Protein AF-A0A1F8UAV5-F1 (afdb_monomer)

Secondary structure (DSSP, 8-state):
--HHHHHHHHHHHHHHHHHHHHHHHHHH-TT--HHHHHHHHHHHHHHHHHHHHHHHTTS-------HHHHHHHHHHHHHHHHHHHHHHHHHHHS-HHHHHHHHHTTHHHHHHHHHHHH---

Sequence (121 aa):
MNIAVVLALT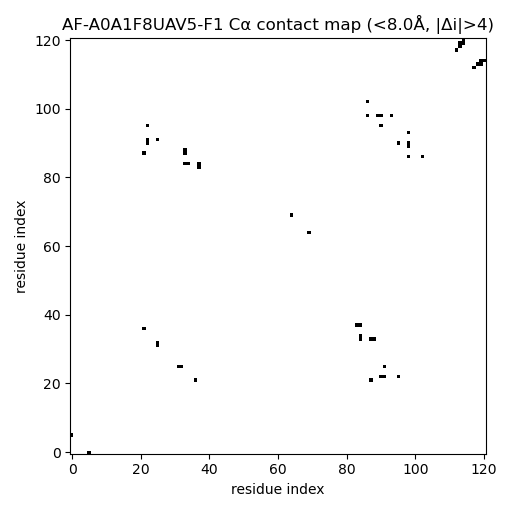GAAFNVGNDLLYRKVSIFNRGTGPLPFYLMSSAASSVFALGFIMFNSRGIRELHFGTPDLVYGGVLGVLSFVTYMLYLTSFSGDNTSMSVTIYRMNLIPGILLAMLFLGER

Radius of gyration: 17.24 Å; Cα contacts (8 Å, |Δi|>4): 27; chains: 1; bounding box: 45×38×47 Å

Solvent-accessible surface area (backbone atoms only — not comparable to full-atom values): 7006 Å² total; per-residue (Å²): 132,61,67,68,58,54,53,52,52,50,52,51,51,52,52,53,50,50,54,53,50,48,49,52,49,46,70,74,38,82,78,62,64,59,61,67,58,49,53,53,51,51,51,50,51,50,52,51,52,51,51,50,46,61,68,60,35,83,77,54,90,72,88,82,75,51,74,66,53,54,52,53,51,48,52,53,49,52,53,51,49,54,55,49,51,55,51,51,52,45,46,78,79,47,61,53,73,56,45,54,53,60,56,61,54,52,54,59,62,48,51,53,49,40,35,71,76,70,67,56,132

Mean predicted aligned error: 8.26 Å

pLDDT: mean 77.67, std 9.11, range [52.16, 88.62]

Structure (mmCIF, N/CA/C/O backbone):
data_AF-A0A1F8UAV5-F1
#
_entry.id   AF-A0A1F8UAV5-F1
#
loop_
_atom_site.group_PDB
_atom_site.id
_atom_site.type_symbol
_atom_site.label_atom_id
_atom_site.label_alt_id
_atom_site.label_comp_id
_atom_site.label_asym_id
_atom_site.label_entity_id
_atom_site.label_seq_id
_atom_site.pdbx_PDB_ins_code
_atom_site.Cartn_x
_atom_site.Cartn_y
_atom_site.Cartn_z
_atom_site.occupancy
_atom_site.B_iso_or_equiv
_atom_site.auth_seq_id
_atom_site.auth_comp_id
_atom_site.auth_asym_id
_atom_site.auth_atom_id
_atom_site.pdbx_PDB_model_num
ATOM 1 N N . MET A 1 1 ? -9.421 25.406 5.527 1.00 60.50 1 MET A N 1
ATOM 2 C CA . MET A 1 1 ? -9.106 24.250 4.657 1.00 60.50 1 MET A CA 1
ATOM 3 C C . MET A 1 1 ? -9.430 22.984 5.436 1.00 60.50 1 MET A C 1
ATOM 5 O O . MET A 1 1 ? -9.007 22.891 6.579 1.00 60.50 1 MET A O 1
ATOM 9 N N . ASN A 1 2 ? -10.253 22.085 4.891 1.00 85.31 2 ASN A N 1
ATOM 10 C CA . ASN A 1 2 ? -10.712 20.886 5.601 1.00 85.31 2 ASN A CA 1
ATOM 11 C C . ASN A 1 2 ? -9.526 19.931 5.846 1.00 85.31 2 ASN A C 1
ATOM 13 O O . ASN A 1 2 ? -8.765 19.659 4.918 1.00 85.31 2 ASN A O 1
ATOM 17 N N . ILE A 1 3 ? -9.362 19.436 7.076 1.00 82.69 3 ILE A N 1
ATOM 18 C CA . ILE A 1 3 ? -8.259 18.541 7.460 1.00 82.69 3 ILE A CA 1
ATOM 19 C C . ILE A 1 3 ? -8.221 17.270 6.601 1.00 82.69 3 ILE A C 1
ATOM 21 O O . ILE A 1 3 ? -7.143 16.804 6.240 1.00 82.69 3 ILE A O 1
ATOM 25 N N . ALA A 1 4 ? -9.386 16.781 6.167 1.00 76.75 4 ALA A N 1
ATOM 26 C CA . ALA A 1 4 ? -9.492 15.643 5.260 1.00 76.75 4 ALA A CA 1
ATOM 27 C C . ALA A 1 4 ? -8.833 15.921 3.898 1.00 76.75 4 ALA A C 1
ATOM 29 O O . ALA A 1 4 ? -8.147 15.063 3.351 1.00 76.75 4 ALA A O 1
ATOM 30 N N . VAL A 1 5 ? -8.976 17.145 3.376 1.00 80.50 5 VAL A N 1
ATOM 31 C CA . VAL A 1 5 ? -8.358 17.556 2.104 1.00 80.50 5 VAL A CA 1
ATOM 32 C C . VAL A 1 5 ? -6.840 17.620 2.248 1.00 80.50 5 VAL A C 1
ATOM 34 O O . VAL A 1 5 ? -6.120 17.168 1.362 1.00 80.50 5 VAL A O 1
ATOM 37 N N . VAL A 1 6 ? -6.341 18.119 3.382 1.00 84.62 6 VAL A N 1
ATOM 38 C CA . VAL A 1 6 ? -4.897 18.167 3.661 1.00 84.62 6 VAL A CA 1
ATOM 39 C C . VAL A 1 6 ? -4.306 16.762 3.733 1.00 84.62 6 VAL A C 1
ATOM 41 O O . VAL A 1 6 ? -3.285 16.498 3.099 1.00 84.62 6 VAL A O 1
ATOM 44 N N . LEU A 1 7 ? -4.961 15.844 4.447 1.00 80.19 7 LEU A N 1
ATOM 45 C CA . LEU A 1 7 ? -4.523 14.451 4.556 1.00 80.19 7 LEU A CA 1
ATOM 46 C C . LEU A 1 7 ? -4.555 13.736 3.199 1.00 80.19 7 LEU A C 1
ATOM 48 O O . LEU A 1 7 ? -3.590 13.060 2.848 1.00 80.19 7 LEU A O 1
ATOM 52 N N . ALA A 1 8 ? -5.609 13.940 2.404 1.00 77.50 8 ALA A N 1
ATOM 53 C CA . ALA A 1 8 ? -5.732 13.346 1.075 1.00 77.50 8 ALA A CA 1
ATOM 54 C C . ALA A 1 8 ? -4.641 13.838 0.109 1.00 77.50 8 ALA A C 1
ATOM 56 O O . ALA A 1 8 ? -4.007 13.029 -0.570 1.00 77.50 8 ALA A O 1
ATOM 57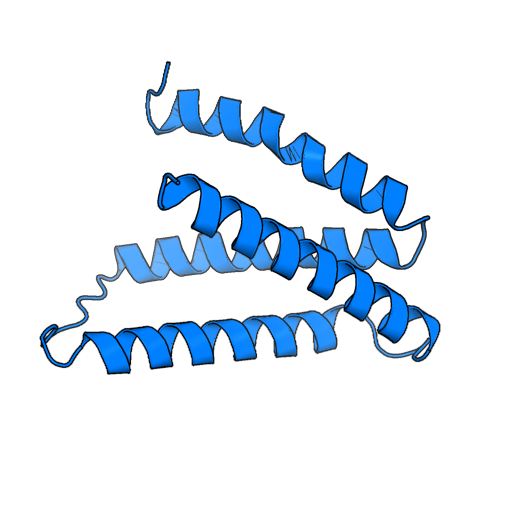 N N . LEU A 1 9 ? -4.379 15.150 0.073 1.00 80.81 9 LEU A N 1
AT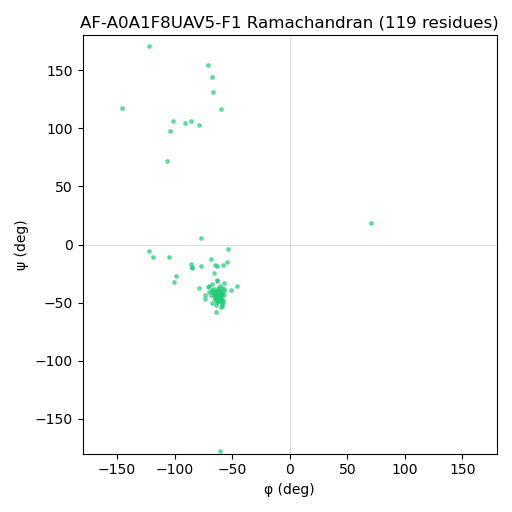OM 58 C CA . LEU A 1 9 ? -3.324 15.732 -0.766 1.00 80.81 9 LEU A CA 1
ATOM 59 C C . LEU A 1 9 ? -1.933 15.266 -0.332 1.00 80.81 9 LEU A C 1
ATOM 61 O O . LEU A 1 9 ? -1.105 14.927 -1.176 1.00 80.81 9 LEU A O 1
ATOM 65 N N . THR A 1 10 ? -1.695 15.200 0.978 1.00 82.81 10 THR A N 1
ATOM 66 C CA . THR A 1 10 ? -0.423 14.735 1.538 1.00 82.81 10 THR A CA 1
ATOM 67 C C . THR A 1 10 ? -0.188 13.266 1.185 1.00 82.81 10 THR A C 1
ATOM 69 O O . THR A 1 10 ? 0.856 12.931 0.631 1.00 82.81 10 THR A O 1
ATOM 72 N N . GLY A 1 11 ? -1.181 12.397 1.399 1.00 81.94 11 GLY A N 1
ATOM 73 C CA . GLY A 1 11 ? -1.103 10.984 1.019 1.00 81.94 11 GLY A CA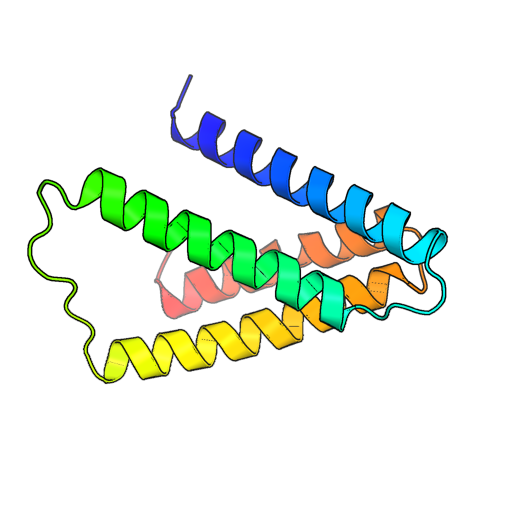 1
ATOM 74 C C . GLY A 1 11 ? -0.892 10.783 -0.484 1.00 81.94 11 GLY A C 1
ATOM 75 O O . GLY A 1 11 ? -0.052 9.982 -0.891 1.00 81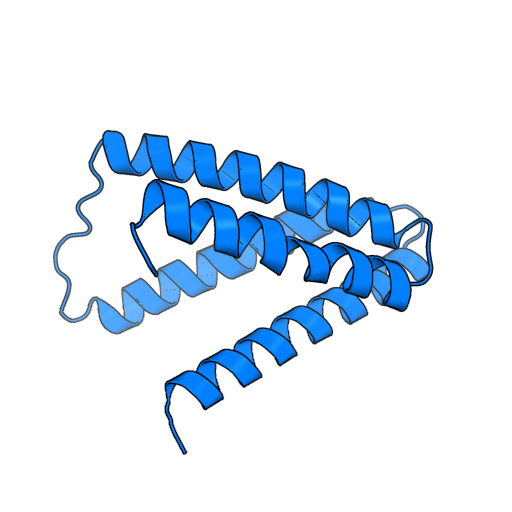.94 11 GLY A O 1
ATOM 76 N N . ALA A 1 12 ? -1.584 11.557 -1.325 1.00 79.56 12 ALA A N 1
ATOM 77 C CA . ALA A 1 12 ? -1.393 11.510 -2.772 1.00 79.56 12 ALA A CA 1
ATOM 78 C C . ALA A 1 12 ? 0.030 11.922 -3.188 1.00 79.56 12 ALA A C 1
ATOM 80 O O . ALA A 1 12 ? 0.623 11.258 -4.038 1.00 79.56 12 ALA A O 1
ATOM 81 N N . ALA A 1 13 ? 0.587 12.974 -2.580 1.00 80.88 13 ALA A N 1
ATOM 82 C CA . ALA A 1 13 ? 1.949 13.430 -2.850 1.00 80.88 13 ALA A CA 1
ATOM 83 C C . ALA A 1 13 ? 3.000 12.387 -2.435 1.00 80.88 13 ALA A C 1
ATOM 85 O O . ALA A 1 13 ? 3.923 12.116 -3.203 1.00 80.88 13 ALA A O 1
ATOM 86 N N . PHE A 1 14 ? 2.836 11.757 -1.266 1.00 82.56 14 PHE A N 1
ATOM 87 C CA . PHE A 1 14 ? 3.726 10.684 -0.810 1.00 82.56 14 PHE A CA 1
ATOM 88 C C . PHE A 1 14 ? 3.688 9.464 -1.732 1.00 82.56 14 PHE A C 1
ATOM 90 O O . PHE A 1 14 ? 4.745 8.954 -2.102 1.00 82.56 14 PHE A O 1
ATOM 97 N N . ASN A 1 15 ? 2.496 9.035 -2.157 1.00 78.88 15 ASN A N 1
ATOM 98 C CA . ASN A 1 15 ? 2.348 7.902 -3.071 1.00 78.88 15 ASN A CA 1
ATOM 99 C C . ASN A 1 15 ? 3.043 8.170 -4.413 1.00 78.88 15 ASN A C 1
ATOM 101 O O . ASN A 1 15 ? 3.872 7.374 -4.844 1.00 78.88 15 ASN A O 1
ATOM 105 N N . VAL A 1 16 ? 2.798 9.338 -5.017 1.00 79.50 16 VAL A N 1
ATOM 106 C CA . VAL A 1 16 ? 3.442 9.725 -6.285 1.00 79.50 16 VAL A CA 1
ATOM 107 C C . VAL A 1 16 ? 4.960 9.855 -6.125 1.00 79.50 16 VAL A C 1
ATOM 109 O O . VAL A 1 16 ? 5.713 9.412 -6.991 1.00 79.50 16 VAL A O 1
ATOM 112 N N . GLY A 1 17 ? 5.436 10.434 -5.020 1.00 81.69 17 GLY A N 1
ATOM 113 C CA . GLY A 1 17 ? 6.868 10.533 -4.735 1.00 81.69 17 GLY A CA 1
ATOM 114 C C . GLY A 1 17 ? 7.543 9.162 -4.643 1.00 81.69 17 GLY A C 1
ATOM 115 O O . GLY A 1 17 ? 8.613 8.961 -5.218 1.00 81.69 17 GLY A O 1
ATOM 116 N N . ASN A 1 18 ? 6.895 8.207 -3.976 1.00 82.31 18 ASN A N 1
ATOM 117 C CA . ASN A 1 18 ? 7.376 6.836 -3.844 1.00 82.31 18 ASN A CA 1
ATOM 118 C C . ASN A 1 18 ? 7.412 6.098 -5.197 1.00 82.31 18 ASN A C 1
ATOM 120 O O . ASN A 1 18 ? 8.403 5.437 -5.505 1.00 82.31 18 ASN A O 1
ATOM 124 N N . ASP A 1 19 ? 6.395 6.285 -6.042 1.00 79.19 19 ASP A N 1
ATOM 125 C CA . ASP A 1 19 ? 6.341 5.722 -7.400 1.00 79.19 19 ASP A CA 1
ATOM 126 C C . ASP A 1 19 ? 7.496 6.226 -8.282 1.00 79.19 19 ASP A C 1
ATOM 128 O O . ASP A 1 19 ? 8.162 5.456 -8.983 1.00 79.19 19 ASP A O 1
ATOM 132 N N . LEU A 1 20 ? 7.765 7.536 -8.233 1.00 80.88 20 LEU A N 1
ATOM 133 C CA . LEU A 1 20 ? 8.862 8.161 -8.974 1.00 80.88 20 LEU A CA 1
ATOM 134 C C . LEU A 1 20 ? 10.230 7.692 -8.466 1.00 80.88 20 LEU A C 1
ATOM 136 O O . LEU A 1 20 ? 11.135 7.444 -9.269 1.00 80.88 20 LEU A O 1
ATOM 140 N N . LEU A 1 21 ? 10.378 7.551 -7.146 1.00 82.62 21 LEU A N 1
ATOM 141 C CA . LEU A 1 21 ? 11.589 7.030 -6.519 1.00 82.62 21 LEU A CA 1
ATOM 142 C C . LEU A 1 21 ? 11.843 5.580 -6.953 1.00 82.62 21 LEU A C 1
ATOM 144 O O . LEU A 1 21 ? 12.952 5.273 -7.389 1.00 82.62 21 LEU A O 1
ATOM 148 N N . TYR A 1 22 ? 10.819 4.720 -6.912 1.00 80.44 22 TYR A N 1
ATOM 149 C CA . TYR A 1 22 ? 10.923 3.336 -7.370 1.00 80.44 22 TYR A CA 1
ATOM 150 C C . TYR A 1 22 ? 11.346 3.252 -8.834 1.00 80.44 22 TYR A C 1
ATOM 152 O O . TYR A 1 22 ? 12.312 2.558 -9.146 1.00 80.44 22 TYR A O 1
ATOM 160 N N . ARG A 1 23 ? 10.686 4.004 -9.729 1.00 77.69 23 ARG A N 1
ATOM 161 C CA . ARG A 1 23 ? 11.048 4.037 -11.155 1.00 77.69 23 ARG A CA 1
ATOM 162 C C . ARG A 1 23 ? 12.505 4.447 -11.350 1.00 77.69 23 ARG A C 1
ATOM 164 O O . ARG A 1 23 ? 13.220 3.868 -12.162 1.00 77.69 23 ARG A O 1
ATOM 171 N N . LYS A 1 24 ? 12.960 5.467 -10.620 1.00 80.12 24 LYS A N 1
ATOM 172 C CA . LYS A 1 24 ? 14.349 5.919 -10.706 1.00 80.12 24 LYS A CA 1
ATOM 173 C C . LYS A 1 24 ? 15.294 4.798 -10.271 1.00 80.12 24 LYS A C 1
ATOM 175 O O . LYS A 1 24 ? 16.214 4.465 -11.010 1.00 80.12 24 LYS A O 1
ATOM 180 N N . VAL A 1 25 ? 15.040 4.175 -9.121 1.00 78.88 25 VAL A N 1
ATOM 181 C CA . VAL A 1 25 ? 15.856 3.066 -8.606 1.00 78.88 25 VAL A CA 1
ATOM 182 C C . VAL A 1 25 ? 15.856 1.870 -9.561 1.00 78.88 25 VAL A C 1
ATOM 184 O O . VAL A 1 25 ? 16.925 1.324 -9.811 1.00 78.88 25 VAL A O 1
ATOM 187 N N . SER A 1 26 ? 14.718 1.495 -10.149 1.00 75.94 26 SER A N 1
ATOM 188 C CA . SER A 1 26 ? 14.632 0.351 -11.067 1.00 75.94 26 SER A CA 1
ATOM 189 C C . SER A 1 26 ? 15.385 0.581 -12.384 1.00 75.94 26 SER A C 1
ATOM 191 O O . SER A 1 26 ? 16.004 -0.345 -12.906 1.00 75.94 26 SER A O 1
ATOM 193 N N . ILE A 1 27 ? 15.413 1.820 -12.893 1.00 69.62 27 ILE A N 1
ATOM 194 C CA . ILE A 1 27 ? 16.192 2.193 -14.086 1.00 69.62 27 ILE A CA 1
ATOM 195 C C . ILE A 1 27 ? 17.704 2.131 -13.814 1.00 69.62 27 ILE A C 1
ATOM 197 O O . ILE A 1 27 ? 18.456 1.643 -14.662 1.00 69.62 27 ILE A O 1
ATOM 201 N N . PHE A 1 28 ? 18.157 2.630 -12.656 1.00 66.94 28 PHE A N 1
ATOM 202 C CA . PHE A 1 28 ? 19.583 2.673 -12.302 1.00 66.94 28 PHE A CA 1
ATOM 203 C C . PHE A 1 28 ? 20.120 1.318 -11.817 1.00 66.94 28 PHE A C 1
ATOM 205 O O . PHE A 1 28 ? 21.232 0.941 -12.178 1.00 66.94 28 PHE A O 1
ATOM 212 N N . ASN A 1 29 ? 19.328 0.555 -11.062 1.00 62.47 29 ASN A N 1
ATOM 213 C CA . ASN A 1 29 ? 19.698 -0.754 -10.532 1.00 62.47 29 ASN A CA 1
ATOM 214 C C . ASN A 1 29 ? 18.967 -1.869 -11.284 1.00 62.47 29 ASN A C 1
ATOM 216 O O . ASN A 1 29 ? 18.106 -2.547 -10.724 1.00 62.47 29 ASN A O 1
ATOM 220 N N . ARG A 1 30 ? 19.369 -2.114 -12.539 1.00 59.44 30 ARG A N 1
ATOM 221 C CA . ARG A 1 30 ? 18.809 -3.157 -13.429 1.00 59.44 30 ARG A CA 1
ATOM 222 C C . ARG A 1 30 ? 18.778 -4.594 -12.851 1.00 59.44 30 ARG A C 1
ATOM 224 O O . ARG A 1 30 ? 18.281 -5.489 -13.524 1.00 59.44 30 ARG A O 1
ATOM 231 N N . GLY A 1 31 ? 19.307 -4.834 -11.646 1.00 56.34 31 GLY A N 1
ATOM 232 C CA . GLY A 1 31 ? 19.344 -6.139 -10.975 1.00 56.34 31 GLY A CA 1
ATOM 233 C C . GLY A 1 31 ? 18.613 -6.231 -9.627 1.00 56.34 31 GLY A C 1
ATOM 234 O O . GLY A 1 31 ? 18.436 -7.339 -9.128 1.00 56.34 31 GLY A O 1
ATOM 235 N N . THR A 1 32 ? 18.165 -5.125 -9.018 1.00 64.81 32 THR A N 1
ATOM 236 C CA . THR A 1 32 ? 17.353 -5.199 -7.788 1.00 64.81 32 THR A CA 1
ATOM 237 C C . THR A 1 32 ? 15.883 -5.249 -8.173 1.00 64.81 32 THR A C 1
ATOM 239 O O . THR A 1 32 ? 15.319 -4.239 -8.584 1.00 64.81 32 THR A O 1
ATOM 242 N N . GLY A 1 33 ? 15.277 -6.434 -8.078 1.00 69.69 33 GLY A N 1
ATOM 243 C CA . GLY A 1 33 ? 13.852 -6.634 -8.351 1.00 69.69 33 GLY A CA 1
ATOM 244 C C . GLY A 1 33 ? 12.921 -5.822 -7.428 1.00 69.69 33 GLY A C 1
ATOM 245 O O . GLY A 1 33 ? 13.382 -5.089 -6.555 1.00 69.69 33 GLY A O 1
ATOM 246 N N . PRO A 1 34 ? 11.592 -5.970 -7.564 1.00 79.62 34 PRO A N 1
ATOM 247 C CA . PRO A 1 34 ? 10.613 -5.214 -6.770 1.00 79.62 34 PRO A CA 1
ATOM 248 C C . PRO A 1 34 ? 10.640 -5.550 -5.268 1.00 79.62 34 PRO A C 1
ATOM 250 O O . PRO A 1 34 ? 10.255 -4.731 -4.434 1.00 79.62 34 PRO A O 1
ATOM 253 N N . LEU A 1 35 ? 11.118 -6.747 -4.909 1.00 84.00 35 LEU A N 1
ATOM 254 C CA . LEU A 1 35 ? 11.024 -7.283 -3.550 1.00 84.00 35 LEU A CA 1
ATOM 255 C C . LEU A 1 35 ? 11.813 -6.471 -2.499 1.00 84.00 35 LEU A C 1
ATOM 257 O O . LEU A 1 35 ? 11.204 -6.090 -1.499 1.00 84.00 35 LEU A O 1
ATOM 261 N N . PRO A 1 36 ? 13.116 -6.156 -2.674 1.00 84.12 36 PRO A N 1
ATOM 262 C CA . PRO A 1 36 ? 13.848 -5.332 -1.709 1.00 84.12 36 PRO A CA 1
ATOM 263 C C . PRO A 1 36 ? 13.210 -3.961 -1.480 1.00 84.12 36 PRO A C 1
ATOM 265 O O . PRO A 1 36 ? 13.147 -3.496 -0.344 1.00 84.12 36 PRO A O 1
ATOM 268 N N . PHE A 1 37 ? 12.689 -3.336 -2.541 1.00 84.38 37 PHE A N 1
ATOM 269 C CA . PHE A 1 37 ? 12.019 -2.045 -2.433 1.00 84.38 37 PHE A CA 1
ATOM 270 C C . PHE A 1 37 ? 10.743 -2.137 -1.593 1.00 84.38 37 PHE A C 1
ATOM 272 O O . PHE A 1 37 ? 10.550 -1.339 -0.675 1.00 84.38 37 PHE A O 1
ATOM 279 N N . TYR A 1 38 ? 9.905 -3.147 -1.857 1.00 85.50 38 TYR A N 1
ATOM 280 C CA . TYR A 1 38 ? 8.714 -3.402 -1.050 1.00 85.50 38 TYR A CA 1
ATOM 281 C C . TYR A 1 38 ? 9.061 -3.626 0.423 1.00 85.50 38 TYR A C 1
ATOM 283 O O . TYR A 1 38 ? 8.449 -3.011 1.292 1.00 85.50 38 TYR A O 1
ATOM 291 N N . LEU A 1 39 ? 10.055 -4.471 0.714 1.00 87.00 39 LEU A N 1
ATOM 292 C CA . LEU A 1 39 ? 10.438 -4.786 2.091 1.00 87.00 39 LEU A CA 1
ATOM 293 C C . LEU A 1 39 ? 10.927 -3.546 2.846 1.00 87.00 39 LEU A C 1
ATOM 295 O O . LEU A 1 39 ? 10.530 -3.341 3.991 1.00 87.00 39 LEU A O 1
ATOM 299 N N . MET A 1 40 ? 11.731 -2.689 2.208 1.00 86.38 40 MET A N 1
ATOM 300 C CA . MET A 1 40 ? 12.169 -1.426 2.813 1.00 86.38 40 MET A CA 1
ATOM 301 C C . MET A 1 40 ? 10.996 -0.472 3.059 1.00 86.38 40 MET A C 1
ATOM 303 O O . MET A 1 40 ? 10.903 0.110 4.139 1.00 86.38 40 MET A O 1
ATOM 307 N N . SER A 1 41 ? 10.090 -0.335 2.086 1.00 84.50 41 SER A N 1
ATOM 308 C CA . SER A 1 41 ? 8.898 0.509 2.212 1.00 84.50 41 SER A CA 1
ATOM 309 C C . SER A 1 41 ? 7.979 0.014 3.335 1.00 84.50 41 SER A C 1
ATOM 311 O O . SER A 1 41 ? 7.617 0.787 4.219 1.00 84.50 41 SER A O 1
ATOM 313 N N . SER A 1 42 ? 7.689 -1.289 3.372 1.00 86.19 42 SER A N 1
ATOM 314 C CA . SER A 1 42 ? 6.862 -1.913 4.407 1.00 86.19 42 SER A CA 1
ATOM 315 C C . SER A 1 42 ? 7.496 -1.799 5.796 1.00 86.19 42 SER A C 1
ATOM 317 O O . SER A 1 42 ? 6.807 -1.435 6.749 1.00 86.19 42 SER A O 1
ATOM 319 N N . ALA A 1 43 ? 8.808 -2.024 5.924 1.00 87.44 43 ALA A N 1
ATOM 320 C CA . ALA A 1 43 ? 9.517 -1.843 7.188 1.00 87.44 43 ALA A CA 1
ATOM 321 C C . ALA A 1 43 ? 9.455 -0.387 7.673 1.00 87.44 43 ALA A C 1
ATOM 323 O O . ALA A 1 43 ? 9.153 -0.145 8.841 1.00 87.44 43 ALA A O 1
ATOM 324 N N . ALA A 1 44 ? 9.677 0.584 6.779 1.00 86.69 44 ALA A N 1
ATOM 325 C CA . ALA A 1 44 ? 9.558 2.000 7.109 1.00 86.69 44 ALA A CA 1
ATOM 326 C C . ALA A 1 44 ? 8.135 2.349 7.574 1.00 86.69 44 ALA A C 1
ATOM 328 O O . ALA A 1 44 ? 7.978 2.973 8.623 1.00 86.69 44 ALA A O 1
ATOM 329 N N . SER A 1 45 ? 7.098 1.895 6.861 1.00 85.69 45 SER A N 1
ATOM 330 C CA . SER A 1 45 ? 5.698 2.094 7.259 1.00 85.69 45 SER A CA 1
ATOM 331 C C . SER A 1 45 ? 5.392 1.503 8.634 1.00 85.69 45 SER A C 1
ATOM 333 O O . SER A 1 45 ? 4.757 2.171 9.447 1.00 85.69 45 SER A O 1
ATOM 335 N N . SER A 1 46 ? 5.887 0.299 8.933 1.00 84.62 46 SER A N 1
ATOM 336 C CA . SER A 1 46 ? 5.728 -0.329 10.250 1.00 84.62 46 SER A CA 1
ATOM 337 C C . SER A 1 46 ? 6.415 0.473 11.356 1.00 84.62 46 SER A C 1
ATOM 339 O O . SER A 1 46 ? 5.823 0.685 12.412 1.00 84.62 46 SER A O 1
ATOM 341 N N . VAL A 1 47 ? 7.631 0.980 11.118 1.00 87.44 47 VAL A N 1
ATOM 342 C CA . VAL A 1 47 ? 8.343 1.839 12.080 1.00 87.44 47 VAL A CA 1
ATOM 343 C C . VAL A 1 47 ? 7.585 3.145 12.316 1.00 87.44 47 VAL A C 1
ATOM 345 O O . VAL A 1 47 ? 7.419 3.545 13.465 1.00 87.44 47 VAL A O 1
ATOM 348 N N . PHE A 1 48 ? 7.076 3.791 11.263 1.00 84.94 48 PHE A N 1
ATOM 349 C CA . PHE A 1 48 ? 6.266 5.005 11.401 1.00 84.94 48 PHE A CA 1
ATOM 350 C C . PHE A 1 48 ? 4.952 4.746 12.142 1.00 84.94 48 PHE A C 1
ATOM 352 O O . PHE A 1 48 ? 4.586 5.538 13.008 1.00 84.94 48 PHE A O 1
ATOM 359 N N . ALA A 1 49 ? 4.266 3.637 11.853 1.00 83.31 49 ALA A N 1
ATOM 360 C CA . ALA A 1 49 ? 3.039 3.255 12.545 1.00 83.31 49 ALA A CA 1
ATOM 361 C C . ALA A 1 49 ? 3.298 3.013 14.039 1.00 83.31 49 ALA A C 1
ATOM 363 O O . ALA A 1 49 ? 2.613 3.588 14.883 1.00 83.31 49 ALA A O 1
ATOM 364 N N . LEU A 1 50 ? 4.334 2.240 14.377 1.00 82.56 50 LEU A N 1
ATOM 365 C CA . LEU A 1 50 ? 4.733 1.993 15.763 1.00 82.56 50 LEU A CA 1
ATOM 366 C C . LEU A 1 50 ? 5.183 3.276 16.468 1.00 82.56 50 LEU A C 1
ATOM 368 O O . LEU A 1 50 ? 4.792 3.507 17.606 1.00 82.56 50 LEU A O 1
ATOM 372 N N . GLY A 1 51 ? 5.952 4.136 15.799 1.00 83.19 51 GLY A N 1
ATOM 373 C CA . GLY A 1 51 ? 6.384 5.425 16.339 1.00 83.19 51 GLY A CA 1
ATOM 374 C C . GLY A 1 51 ? 5.214 6.377 16.598 1.00 83.19 51 GLY A C 1
ATOM 375 O O . GLY A 1 51 ? 5.163 7.021 17.644 1.00 83.19 51 GLY A O 1
ATOM 376 N N . PHE A 1 52 ? 4.234 6.424 15.691 1.00 82.56 52 PHE A N 1
ATOM 377 C CA . PHE A 1 52 ? 3.002 7.189 15.883 1.00 82.56 52 PHE A CA 1
ATOM 378 C C . PHE A 1 52 ? 2.175 6.639 17.044 1.00 82.56 52 PHE A C 1
ATOM 380 O O . PHE A 1 52 ? 1.682 7.420 17.862 1.00 82.56 52 PHE A O 1
ATOM 387 N N . ILE A 1 53 ? 2.058 5.312 17.151 1.00 78.75 53 ILE A N 1
ATOM 388 C CA . ILE A 1 53 ? 1.424 4.664 18.297 1.00 78.75 53 ILE A CA 1
ATOM 389 C C . ILE A 1 53 ? 2.162 5.062 19.573 1.00 78.75 53 ILE A C 1
ATOM 391 O O . ILE A 1 53 ? 1.511 5.578 20.463 1.00 78.75 53 ILE A O 1
ATOM 395 N N . MET A 1 54 ? 3.492 4.941 19.643 1.00 75.81 54 MET A N 1
ATOM 396 C CA . MET A 1 54 ? 4.296 5.320 20.817 1.00 75.81 54 MET A CA 1
ATOM 397 C C . MET A 1 54 ? 4.152 6.799 21.206 1.00 75.81 54 MET A C 1
ATOM 399 O O . MET A 1 54 ? 4.143 7.144 22.388 1.00 75.81 54 MET A O 1
ATOM 403 N N . PHE A 1 55 ? 4.041 7.692 20.220 1.00 78.56 55 PHE A N 1
ATOM 404 C CA . PHE A 1 55 ? 3.862 9.123 20.457 1.00 78.56 55 PHE A CA 1
ATOM 405 C C . PHE A 1 55 ? 2.470 9.441 21.022 1.00 78.56 55 PHE A C 1
ATOM 407 O O . PHE A 1 55 ? 2.345 10.241 21.951 1.00 78.56 55 PHE A O 1
ATOM 414 N N . ASN A 1 56 ? 1.429 8.780 20.507 1.00 73.12 56 ASN A N 1
ATOM 415 C CA . ASN A 1 56 ? 0.046 8.957 20.963 1.00 73.12 56 ASN A CA 1
ATOM 416 C C . ASN A 1 56 ? -0.311 8.090 22.182 1.00 73.12 56 ASN A C 1
ATOM 418 O O . ASN A 1 56 ? -1.244 8.402 22.922 1.00 73.12 56 ASN A O 1
ATOM 422 N N . SER A 1 57 ? 0.447 7.029 22.456 1.00 58.72 57 SER A N 1
ATOM 423 C CA . SER A 1 57 ? 0.198 6.079 23.541 1.00 58.72 57 SER A CA 1
ATOM 424 C C . SER A 1 57 ? 0.604 6.600 24.914 1.00 58.72 57 SER A C 1
ATOM 426 O O . SER A 1 57 ? 0.419 5.892 25.900 1.00 58.72 57 SER A O 1
ATOM 428 N N . ARG A 1 58 ? 1.034 7.865 25.039 1.00 57.56 58 ARG A N 1
ATOM 429 C CA . ARG A 1 58 ? 1.052 8.552 26.344 1.00 57.56 58 ARG A CA 1
ATOM 430 C C . ARG A 1 58 ? -0.329 8.537 27.036 1.00 57.56 58 ARG A C 1
ATOM 432 O O . ARG A 1 58 ? -0.378 8.768 28.240 1.00 57.56 58 ARG A O 1
ATOM 439 N N . GLY A 1 59 ? -1.416 8.212 26.315 1.00 52.16 59 GLY A N 1
ATOM 440 C CA . GLY A 1 59 ? -2.749 7.924 26.870 1.00 52.16 59 GLY A CA 1
ATOM 441 C C . GLY A 1 59 ? -3.362 6.546 26.545 1.00 52.16 59 GLY A C 1
ATOM 442 O O . GLY A 1 59 ? -4.412 6.229 27.095 1.00 52.16 59 GLY A O 1
ATOM 443 N N . ILE A 1 60 ? -2.748 5.708 25.697 1.00 55.16 60 ILE A N 1
ATOM 444 C CA . ILE A 1 60 ? -3.301 4.398 25.287 1.00 55.16 60 ILE A CA 1
ATOM 445 C C . ILE A 1 60 ? -2.534 3.310 26.035 1.00 55.16 60 ILE A C 1
ATOM 447 O O . ILE A 1 60 ? -1.421 2.956 25.652 1.00 55.16 60 ILE A O 1
ATOM 451 N N . ARG A 1 61 ? -3.097 2.822 27.145 1.00 53.38 61 ARG A N 1
ATOM 452 C CA . ARG A 1 61 ? -2.415 1.859 28.025 1.00 53.38 61 ARG A CA 1
ATOM 453 C C . ARG A 1 61 ? -2.400 0.424 27.503 1.00 53.38 61 ARG A C 1
ATOM 455 O O . ARG A 1 61 ? -1.552 -0.335 27.953 1.00 53.38 61 ARG A O 1
ATOM 462 N N . GLU A 1 62 ? -3.265 0.048 26.563 1.00 57.91 62 GLU A N 1
ATOM 463 C CA . GLU A 1 62 ? -3.344 -1.340 26.099 1.00 57.91 62 GLU A CA 1
ATOM 464 C C . GLU A 1 62 ? -3.696 -1.402 24.604 1.00 57.91 62 GLU A C 1
ATOM 466 O O . GLU A 1 62 ? -4.765 -0.967 24.181 1.00 57.91 62 GLU A O 1
ATOM 471 N N . LEU A 1 63 ? -2.784 -1.946 23.794 1.00 62.00 63 LEU A N 1
ATOM 472 C CA . LEU A 1 63 ? -3.097 -2.433 22.452 1.00 62.00 63 LEU A CA 1
ATOM 473 C C . LEU A 1 63 ? -3.754 -3.806 22.611 1.00 62.00 63 LEU A C 1
ATOM 475 O O . LEU A 1 63 ? -3.072 -4.790 22.894 1.00 62.00 63 LEU A O 1
ATOM 479 N N . HIS A 1 64 ? -5.074 -3.872 22.465 1.00 68.12 64 HIS A N 1
ATOM 480 C CA . HIS A 1 64 ? -5.788 -5.147 22.438 1.00 68.12 64 HIS A CA 1
ATOM 481 C C . HIS A 1 64 ? -5.759 -5.678 21.013 1.00 68.12 64 HIS A C 1
ATOM 483 O O . HIS A 1 64 ? -6.443 -5.153 20.141 1.00 68.12 64 HIS A O 1
ATOM 489 N N . PHE A 1 65 ? -4.944 -6.702 20.779 1.00 69.44 65 PHE A N 1
ATOM 490 C CA . PHE A 1 65 ? -4.999 -7.481 19.548 1.00 69.44 65 PHE A CA 1
ATOM 491 C C . PHE A 1 65 ? -5.746 -8.775 19.839 1.00 69.44 65 PHE A C 1
ATOM 493 O O . PHE A 1 65 ? -5.211 -9.675 20.491 1.00 69.44 65 PHE A O 1
ATOM 500 N N . GLY A 1 66 ? -6.985 -8.878 19.368 1.00 76.00 66 GLY A N 1
ATOM 501 C CA . GLY A 1 66 ? -7.682 -10.151 19.343 1.00 76.00 66 GLY A CA 1
ATOM 502 C C . GLY A 1 66 ? -7.077 -11.075 18.284 1.00 76.00 66 GLY A C 1
ATOM 503 O O . GLY A 1 66 ? -6.535 -10.634 17.270 1.00 76.00 66 GLY A O 1
ATOM 504 N N . THR A 1 67 ? -7.226 -12.388 18.465 1.00 78.88 67 THR A N 1
ATOM 505 C CA . THR A 1 67 ? -6.934 -13.369 17.405 1.00 78.88 67 THR A CA 1
ATOM 506 C C . THR A 1 67 ? -7.626 -13.040 16.069 1.00 78.88 67 THR A C 1
ATOM 508 O O . THR A 1 67 ? -6.971 -13.184 15.037 1.00 78.88 67 THR A O 1
ATOM 511 N N . PRO A 1 68 ? -8.888 -12.553 16.033 1.00 82.25 68 PR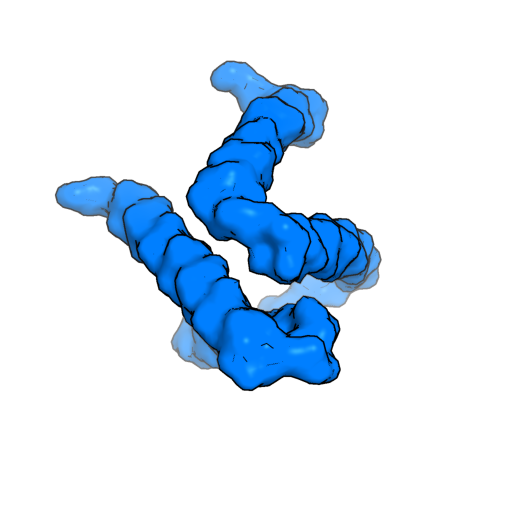O A N 1
ATOM 512 C CA . PRO A 1 68 ? -9.524 -12.140 14.782 1.00 82.25 68 PRO A CA 1
ATOM 513 C C . PRO A 1 68 ? -8.777 -10.996 14.091 1.00 82.25 68 PRO A C 1
ATOM 515 O O . PRO A 1 68 ? -8.589 -11.044 12.879 1.00 82.25 68 PRO A O 1
ATOM 518 N N . ASP A 1 69 ? -8.290 -10.009 14.848 1.00 80.00 69 ASP A N 1
ATOM 519 C CA . ASP A 1 69 ? -7.583 -8.843 14.305 1.00 80.00 69 ASP A CA 1
ATOM 520 C C . ASP A 1 69 ? -6.258 -9.246 13.655 1.00 80.00 69 ASP A C 1
ATOM 522 O O . ASP A 1 69 ? -5.897 -8.738 12.594 1.00 80.00 69 ASP A O 1
ATOM 526 N N . LEU A 1 70 ? -5.558 -10.215 14.254 1.00 81.06 70 LEU A N 1
ATOM 527 C CA . LEU A 1 70 ? -4.339 -10.790 13.683 1.00 81.06 70 LEU A CA 1
ATOM 528 C C . LEU A 1 70 ? -4.622 -11.552 12.384 1.00 81.06 70 LEU A C 1
ATOM 530 O O . LEU A 1 70 ? -3.856 -11.439 11.428 1.00 81.06 70 LEU A O 1
ATOM 534 N N . VAL A 1 71 ? -5.724 -12.304 12.328 1.00 83.81 71 VAL A N 1
ATOM 535 C CA . VAL A 1 71 ? -6.118 -13.049 11.124 1.00 83.81 71 VAL A CA 1
ATOM 536 C C . VAL A 1 71 ? -6.513 -12.089 10.002 1.00 83.81 71 VAL A C 1
ATOM 538 O O . VAL A 1 71 ? -5.976 -12.195 8.899 1.00 83.81 71 VAL A O 1
ATOM 541 N N . TYR A 1 72 ? -7.387 -11.116 10.271 1.00 83.69 72 TYR A N 1
ATOM 542 C CA . TYR A 1 72 ? -7.794 -10.128 9.270 1.00 83.69 72 TYR A CA 1
ATOM 543 C C . TYR A 1 72 ? -6.623 -9.252 8.823 1.00 83.69 72 TYR A C 1
ATOM 545 O O . TYR A 1 72 ? -6.432 -9.056 7.623 1.00 83.69 72 TYR A O 1
ATOM 553 N N . GLY A 1 73 ? -5.795 -8.786 9.761 1.00 83.69 73 GLY A N 1
ATOM 554 C CA . GLY A 1 73 ? -4.580 -8.035 9.457 1.00 83.69 73 GLY A CA 1
ATOM 555 C C . GLY A 1 73 ? -3.596 -8.839 8.607 1.00 83.69 73 GLY A C 1
ATOM 556 O O . GLY A 1 73 ? -3.040 -8.307 7.648 1.00 83.69 73 GLY A O 1
ATOM 557 N N . GLY A 1 74 ? -3.434 -10.134 8.891 1.00 85.50 74 GLY A N 1
ATOM 558 C CA . GLY A 1 74 ? -2.611 -11.044 8.094 1.00 85.50 74 GLY A CA 1
ATOM 559 C C . GLY A 1 74 ? -3.129 -11.209 6.664 1.00 85.50 74 GLY A C 1
ATOM 560 O O . GLY A 1 74 ? -2.364 -11.052 5.712 1.00 85.50 74 GLY A O 1
ATOM 561 N N . VAL A 1 75 ? -4.432 -11.456 6.494 1.00 87.25 75 VAL A N 1
ATOM 562 C CA . VAL A 1 75 ? -5.065 -11.578 5.169 1.00 87.25 75 VAL A CA 1
ATOM 563 C C . VAL A 1 75 ? -4.923 -10.279 4.372 1.00 87.25 75 VAL A C 1
ATOM 565 O O . VAL A 1 75 ? -4.491 -10.310 3.219 1.00 87.25 75 VAL A O 1
ATOM 568 N N . LEU A 1 76 ? -5.213 -9.130 4.990 1.00 85.69 76 LEU A N 1
ATOM 569 C CA . LEU A 1 76 ? -5.042 -7.820 4.357 1.00 85.69 76 LEU A CA 1
ATOM 570 C C . LEU A 1 76 ? -3.576 -7.537 4.011 1.00 85.69 76 LEU A C 1
ATOM 572 O O . LEU A 1 76 ? -3.300 -6.986 2.945 1.00 85.69 76 LEU A O 1
ATOM 576 N N . GLY A 1 77 ? -2.635 -7.949 4.862 1.00 86.19 77 GLY A N 1
ATOM 577 C CA . GLY A 1 77 ? -1.201 -7.837 4.612 1.00 86.19 77 GLY A CA 1
ATOM 578 C C . GLY A 1 77 ? -0.754 -8.637 3.388 1.00 86.19 77 GLY A C 1
ATOM 579 O O . GLY A 1 77 ? -0.050 -8.103 2.532 1.00 86.19 77 GLY A O 1
ATOM 580 N N . VAL A 1 78 ? -1.211 -9.887 3.250 1.00 88.62 78 VAL A N 1
ATOM 581 C CA . VAL A 1 78 ? -0.908 -10.734 2.082 1.00 88.62 78 VAL A CA 1
ATOM 582 C C . VAL A 1 78 ? -1.514 -10.152 0.805 1.00 88.62 78 VAL A C 1
ATOM 584 O O . VAL A 1 78 ? -0.820 -10.045 -0.206 1.00 88.62 78 VAL A O 1
ATOM 587 N N . LEU A 1 79 ? -2.779 -9.726 0.839 1.00 86.88 79 LEU A N 1
ATOM 588 C CA . LEU A 1 79 ? -3.430 -9.099 -0.316 1.00 86.88 79 LEU A CA 1
ATOM 589 C C . LEU A 1 79 ? -2.725 -7.803 -0.733 1.00 86.88 79 LEU A C 1
ATOM 591 O O . LEU A 1 79 ? -2.503 -7.574 -1.925 1.00 86.88 79 LEU A O 1
ATOM 595 N N . SER A 1 80 ? -2.318 -6.986 0.242 1.00 85.50 80 SER A N 1
ATOM 596 C CA . SER A 1 80 ? -1.559 -5.756 -0.001 1.00 85.50 80 SER A CA 1
ATOM 597 C C . SER A 1 80 ? -0.196 -6.058 -0.619 1.00 85.50 80 SER A C 1
ATOM 599 O O . SER A 1 80 ? 0.176 -5.418 -1.600 1.00 85.50 80 SER A O 1
ATOM 601 N N . PHE A 1 81 ? 0.516 -7.074 -0.117 1.00 86.62 81 PHE A N 1
ATOM 602 C CA . PHE A 1 81 ? 1.788 -7.525 -0.684 1.00 86.62 81 PHE A CA 1
ATOM 603 C C . PHE A 1 81 ? 1.647 -7.949 -2.147 1.00 86.62 81 PHE A C 1
ATOM 605 O O . PHE A 1 81 ? 2.375 -7.448 -3.004 1.00 86.62 81 PHE A O 1
ATOM 612 N N . VAL A 1 82 ? 0.699 -8.843 -2.445 1.00 87.25 82 VAL A N 1
ATOM 613 C CA . VAL A 1 82 ? 0.475 -9.345 -3.809 1.00 87.25 82 VAL A CA 1
ATOM 614 C C . VAL A 1 82 ? 0.134 -8.193 -4.751 1.00 87.25 82 VAL A C 1
ATOM 616 O O . VAL A 1 82 ? 0.746 -8.057 -5.811 1.00 87.25 82 VAL A O 1
ATOM 619 N N . THR A 1 83 ? -0.788 -7.321 -4.338 1.00 83.81 83 THR A N 1
ATOM 620 C CA . THR A 1 83 ? -1.203 -6.155 -5.129 1.00 83.81 83 THR A CA 1
ATOM 621 C C . THR A 1 83 ? -0.025 -5.226 -5.405 1.00 83.81 83 THR A C 1
ATOM 623 O O . THR A 1 83 ? 0.181 -4.799 -6.541 1.00 83.81 83 THR A O 1
ATOM 626 N N . TYR A 1 84 ? 0.787 -4.943 -4.388 1.00 83.00 84 TYR A N 1
ATOM 627 C CA . TYR A 1 84 ? 1.914 -4.033 -4.523 1.00 83.00 84 TYR A CA 1
ATOM 628 C C . TYR A 1 84 ? 3.047 -4.623 -5.368 1.00 83.00 84 TYR A C 1
ATOM 630 O O . TYR A 1 84 ? 3.653 -3.914 -6.165 1.00 83.00 84 TYR A O 1
ATOM 638 N N . MET A 1 85 ? 3.306 -5.929 -5.277 1.00 83.75 85 MET A N 1
ATOM 639 C CA . MET A 1 85 ? 4.288 -6.598 -6.135 1.00 83.75 85 MET A CA 1
ATOM 640 C C . MET A 1 85 ? 3.864 -6.587 -7.605 1.00 83.75 85 MET A C 1
ATOM 642 O O . MET A 1 85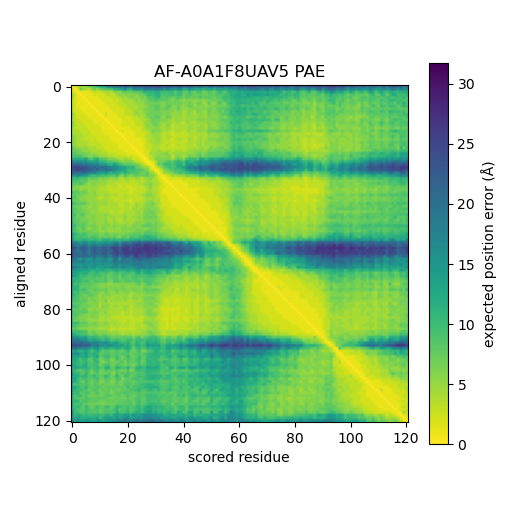 ? 4.692 -6.293 -8.468 1.00 83.75 85 MET A O 1
ATOM 646 N N . LEU A 1 86 ? 2.586 -6.842 -7.902 1.00 81.56 86 LEU A N 1
ATOM 647 C CA . LEU A 1 86 ? 2.045 -6.705 -9.259 1.00 81.56 86 LEU A CA 1
ATOM 648 C C . LEU A 1 86 ? 2.177 -5.263 -9.763 1.00 81.56 86 LEU A C 1
ATOM 650 O O . LEU A 1 86 ? 2.626 -5.038 -10.888 1.00 81.56 86 LEU A O 1
ATOM 654 N N . TYR A 1 87 ? 1.871 -4.289 -8.905 1.00 80.31 87 TYR A N 1
ATOM 655 C CA . TYR A 1 87 ? 2.024 -2.871 -9.207 1.00 80.31 87 TYR A CA 1
ATOM 656 C C . TYR A 1 87 ? 3.478 -2.499 -9.531 1.00 80.31 87 TYR A C 1
ATOM 658 O O . TYR A 1 87 ? 3.751 -2.000 -10.619 1.00 80.31 87 TYR A O 1
ATOM 666 N N . LEU A 1 88 ? 4.439 -2.821 -8.663 1.00 79.88 88 LEU A N 1
ATOM 667 C CA . LEU A 1 88 ? 5.860 -2.546 -8.903 1.00 79.88 88 LEU A CA 1
ATOM 668 C C . LEU A 1 88 ? 6.421 -3.293 -10.123 1.00 79.88 88 LEU A C 1
ATOM 670 O O . LEU A 1 88 ? 7.325 -2.798 -10.796 1.00 79.88 88 LEU A O 1
ATOM 674 N N . THR A 1 89 ? 5.895 -4.480 -10.425 1.00 77.69 89 THR A N 1
ATOM 675 C CA . THR A 1 89 ? 6.277 -5.236 -11.627 1.00 77.69 89 THR A CA 1
ATOM 676 C C . THR A 1 89 ? 5.750 -4.558 -12.893 1.00 77.69 89 THR A C 1
ATOM 678 O O . THR A 1 89 ? 6.455 -4.492 -13.892 1.00 77.69 89 THR A O 1
ATOM 681 N N . SER A 1 90 ? 4.561 -3.950 -12.854 1.00 75.06 90 SER A N 1
ATOM 682 C CA . SER A 1 90 ? 4.044 -3.170 -13.991 1.00 75.06 90 SER A CA 1
ATOM 683 C C . SER A 1 90 ? 4.875 -1.914 -14.306 1.00 75.06 90 SER A C 1
ATOM 685 O O . SER A 1 90 ? 4.791 -1.364 -15.400 1.00 75.06 90 SER A O 1
ATOM 687 N N . PHE A 1 91 ? 5.705 -1.455 -13.366 1.00 69.62 91 PHE A N 1
ATOM 688 C CA . PHE A 1 91 ? 6.593 -0.301 -13.541 1.00 69.62 91 PHE A CA 1
ATOM 689 C C . PHE A 1 91 ? 7.937 -0.640 -14.188 1.00 69.62 91 PHE A C 1
ATOM 691 O O . PHE A 1 91 ? 8.641 0.274 -14.615 1.00 69.62 91 PHE A O 1
ATOM 698 N N . SER A 1 92 ? 8.330 -1.917 -14.222 1.00 62.47 92 SER A N 1
ATOM 699 C CA . SER A 1 92 ? 9.589 -2.332 -14.849 1.00 62.47 92 SER A CA 1
ATOM 700 C C . SER A 1 92 ? 9.459 -2.552 -16.360 1.00 62.47 92 SER A C 1
ATOM 702 O O . SER A 1 92 ? 10.474 -2.502 -17.051 1.00 62.47 92 SER A O 1
ATOM 704 N N . GLY A 1 93 ? 8.239 -2.766 -16.871 1.00 60.50 93 GLY A N 1
ATOM 705 C CA . GLY A 1 93 ? 7.967 -3.011 -18.294 1.00 60.50 93 GLY A CA 1
ATOM 706 C C . GLY A 1 93 ? 7.445 -1.806 -19.087 1.00 60.50 93 GLY A C 1
ATOM 707 O O . GLY A 1 93 ? 7.779 -1.685 -20.262 1.00 60.50 93 GLY A O 1
ATOM 708 N N . ASP A 1 94 ? 6.682 -0.903 -18.459 1.00 59.31 94 ASP A N 1
ATOM 709 C CA . ASP A 1 94 ? 5.909 0.139 -19.154 1.00 59.31 94 ASP A CA 1
ATOM 710 C C . ASP A 1 94 ? 6.241 1.579 -18.726 1.00 59.31 94 ASP A C 1
ATOM 712 O O . ASP A 1 94 ? 6.937 1.859 -17.745 1.00 59.31 94 ASP A O 1
ATOM 716 N N . ASN A 1 95 ? 5.700 2.546 -19.475 1.00 64.56 95 ASN A N 1
ATOM 717 C CA . ASN A 1 95 ? 5.679 3.946 -19.065 1.00 64.56 95 ASN A CA 1
ATOM 718 C C . ASN A 1 95 ? 4.922 4.095 -17.738 1.00 64.56 95 ASN A C 1
ATOM 720 O O . ASN A 1 95 ? 3.712 3.918 -17.689 1.00 64.56 95 ASN A O 1
ATOM 724 N N . THR A 1 96 ? 5.611 4.532 -16.684 1.00 64.94 96 THR A N 1
ATOM 725 C CA . THR A 1 96 ? 5.039 4.789 -15.348 1.00 64.94 96 THR A CA 1
ATOM 726 C C . THR A 1 96 ? 3.731 5.578 -15.350 1.00 64.94 96 THR A C 1
ATOM 728 O O . THR A 1 96 ? 2.857 5.301 -14.539 1.00 64.94 96 THR A O 1
ATOM 731 N N . SER A 1 97 ? 3.551 6.535 -16.264 1.00 64.56 97 SER A N 1
ATOM 732 C CA . SER A 1 97 ? 2.290 7.274 -16.395 1.00 64.56 97 SER A CA 1
ATOM 733 C C . SER A 1 97 ? 1.100 6.364 -16.723 1.00 64.56 97 SER A C 1
ATOM 735 O O . SER A 1 97 ? 0.003 6.583 -16.214 1.00 64.56 97 SER A O 1
ATOM 737 N N . MET A 1 98 ? 1.313 5.322 -17.526 1.00 67.38 98 MET A N 1
ATOM 738 C CA . MET A 1 98 ? 0.309 4.324 -17.886 1.00 67.38 98 MET A CA 1
ATOM 739 C C . MET A 1 98 ? 0.017 3.387 -16.709 1.00 67.38 98 MET A C 1
ATOM 741 O O . MET A 1 98 ? -1.146 3.227 -16.345 1.00 67.38 98 MET A O 1
ATOM 745 N N . SER A 1 99 ? 1.054 2.866 -16.045 1.00 69.31 99 SER A N 1
ATOM 746 C CA . SER A 1 99 ? 0.918 1.977 -14.880 1.00 69.31 99 SER A CA 1
ATOM 747 C C . SER A 1 99 ? 0.194 2.658 -13.711 1.00 69.31 99 SER A C 1
ATOM 749 O O . SER A 1 99 ? -0.703 2.070 -13.109 1.00 69.31 99 SER A O 1
ATOM 751 N N . VAL A 1 100 ? 0.502 3.934 -13.436 1.00 68.81 100 VAL A N 1
ATOM 752 C CA . VAL A 1 100 ? -0.209 4.742 -12.426 1.00 68.81 100 VAL A CA 1
ATOM 753 C C . VAL A 1 100 ? -1.675 4.932 -12.811 1.00 68.81 100 VAL A C 1
ATOM 755 O O . VAL A 1 100 ? -2.554 4.818 -11.959 1.00 68.81 100 VAL A O 1
ATOM 758 N N . THR A 1 101 ? -1.956 5.216 -14.085 1.00 68.94 101 THR A N 1
ATOM 759 C CA . THR A 1 101 ? -3.327 5.451 -14.563 1.00 68.94 101 THR A CA 1
ATOM 760 C C . THR A 1 101 ? -4.178 4.187 -14.453 1.00 68.94 101 THR A C 1
ATOM 762 O O . THR A 1 101 ? -5.293 4.250 -13.943 1.00 68.94 101 THR A O 1
ATOM 765 N N . ILE A 1 102 ? -3.638 3.033 -14.854 1.00 72.12 102 ILE A N 1
ATOM 766 C CA . ILE A 1 102 ? -4.316 1.736 -14.728 1.00 72.12 102 ILE A CA 1
ATOM 767 C C . ILE A 1 102 ? -4.544 1.397 -13.253 1.00 72.12 102 ILE A C 1
ATOM 769 O O . ILE A 1 102 ? -5.646 1.005 -12.877 1.00 72.12 102 ILE A O 1
ATOM 773 N N . TYR A 1 103 ? -3.548 1.620 -12.390 1.00 73.25 103 TYR A N 1
ATOM 774 C CA . TYR A 1 103 ? -3.704 1.387 -10.956 1.00 73.25 103 TYR A CA 1
ATOM 775 C C . TYR A 1 103 ? -4.811 2.248 -10.345 1.00 73.25 103 TYR A C 1
ATOM 777 O O . TYR A 1 103 ? -5.593 1.742 -9.552 1.00 73.25 103 TYR A O 1
ATOM 785 N N . ARG A 1 104 ? -4.955 3.513 -10.762 1.00 71.38 104 ARG A N 1
ATOM 786 C CA . ARG A 1 104 ? -6.028 4.415 -10.295 1.00 71.38 104 ARG A CA 1
ATOM 787 C C . ARG A 1 104 ? -7.434 3.929 -10.660 1.00 71.38 104 ARG A C 1
ATOM 789 O O . ARG A 1 104 ? -8.396 4.361 -10.028 1.00 71.38 104 ARG A O 1
ATOM 796 N N . MET A 1 105 ? -7.574 3.022 -11.631 1.00 76.62 105 MET A N 1
ATOM 797 C CA . MET A 1 105 ? -8.863 2.391 -11.934 1.00 76.62 105 MET A CA 1
ATOM 798 C C . MET A 1 105 ? -9.329 1.448 -10.819 1.00 76.62 105 MET A C 1
ATOM 800 O O . MET A 1 105 ? -10.510 1.111 -10.797 1.00 76.62 105 MET A O 1
ATOM 804 N N . ASN A 1 106 ? -8.463 1.088 -9.8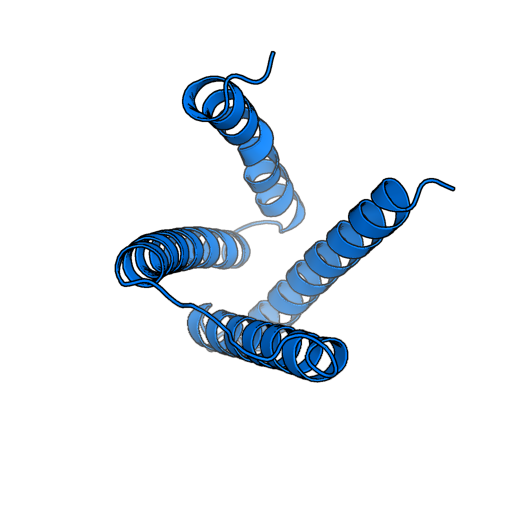59 1.00 78.31 106 ASN A N 1
ATOM 805 C CA . ASN A 1 106 ? -8.839 0.359 -8.643 1.00 78.31 106 ASN A CA 1
ATOM 806 C C . ASN A 1 106 ? -9.906 1.080 -7.797 1.00 78.31 106 ASN A C 1
ATOM 808 O O . ASN A 1 106 ? -10.583 0.435 -6.998 1.00 78.31 106 ASN A O 1
ATOM 812 N N . LEU A 1 107 ? -10.107 2.385 -8.013 1.00 80.19 107 LEU A N 1
ATOM 813 C CA . LEU A 1 107 ? -11.178 3.164 -7.403 1.00 80.19 107 LEU A CA 1
ATOM 814 C C . LEU A 1 107 ? -12.556 2.560 -7.712 1.00 80.19 107 LEU A C 1
ATOM 816 O O . LEU A 1 107 ? -13.402 2.495 -6.831 1.00 80.19 107 LEU A O 1
ATOM 820 N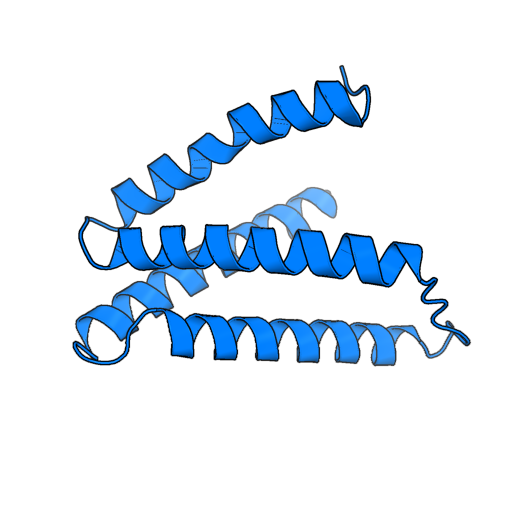 N . ILE A 1 108 ? -12.775 2.087 -8.944 1.00 80.94 108 ILE A N 1
ATOM 821 C CA . ILE A 1 108 ? -14.069 1.548 -9.385 1.00 80.94 108 ILE A CA 1
ATOM 822 C C . ILE A 1 108 ? -14.441 0.277 -8.601 1.00 80.94 108 ILE A C 1
ATOM 824 O O . ILE A 1 108 ? -15.479 0.285 -7.938 1.00 80.94 108 ILE A O 1
ATOM 828 N N . PRO A 1 109 ? -13.629 -0.803 -8.599 1.00 83.38 109 PRO A N 1
ATOM 829 C CA . PRO A 1 109 ? -13.916 -1.963 -7.765 1.00 83.38 109 PRO A CA 1
ATOM 830 C C . PRO A 1 109 ? -13.884 -1.619 -6.272 1.00 83.38 109 PRO A C 1
ATOM 832 O O . PRO A 1 109 ? -14.659 -2.196 -5.521 1.00 83.38 109 PRO A O 1
ATOM 835 N N . GLY A 1 110 ? -13.067 -0.654 -5.834 1.00 82.50 110 GLY A N 1
ATOM 836 C CA . GLY A 1 110 ? -13.061 -0.178 -4.447 1.00 82.50 110 GLY A CA 1
ATOM 837 C C . GLY A 1 110 ? -14.407 0.402 -4.004 1.00 82.50 110 GLY A C 1
ATOM 838 O O . GLY A 1 110 ? -14.917 0.015 -2.957 1.00 82.50 110 GLY A O 1
ATOM 839 N N . ILE A 1 111 ? -15.017 1.263 -4.824 1.00 84.12 111 ILE A N 1
ATOM 840 C CA . ILE A 1 111 ? -16.352 1.828 -4.570 1.00 84.12 111 ILE A CA 1
ATOM 841 C C . ILE A 1 111 ? -17.407 0.719 -4.549 1.00 84.12 111 ILE A C 1
ATOM 843 O O . ILE A 1 111 ? -18.231 0.679 -3.642 1.00 84.12 111 ILE A O 1
ATOM 847 N N . LEU A 1 112 ? -17.365 -0.218 -5.502 1.00 85.38 112 LEU A N 1
ATOM 848 C CA . LEU A 1 112 ? -18.316 -1.335 -5.544 1.00 85.38 112 LEU A CA 1
ATOM 849 C C . LEU A 1 112 ? -18.215 -2.225 -4.298 1.00 85.38 112 LEU A C 1
ATOM 851 O O . LEU A 1 112 ? -19.232 -2.622 -3.736 1.00 85.38 112 LEU A O 1
ATOM 855 N N . LEU A 1 113 ? -16.996 -2.520 -3.841 1.00 85.38 113 LEU A N 1
ATOM 856 C CA . LEU A 1 113 ? -16.774 -3.291 -2.620 1.00 85.38 113 LEU A CA 1
ATOM 857 C C . LEU A 1 113 ? -17.224 -2.517 -1.376 1.00 85.38 113 LEU A C 1
ATOM 859 O O . LEU A 1 113 ? -17.839 -3.116 -0.498 1.00 85.38 113 LEU A O 1
ATOM 863 N N . ALA A 1 114 ? -16.987 -1.205 -1.308 1.00 83.69 114 ALA A N 1
ATOM 864 C CA . ALA A 1 114 ? -17.490 -0.368 -0.219 1.00 83.69 114 ALA A CA 1
ATOM 865 C C . ALA A 1 114 ? -19.028 -0.374 -0.173 1.00 83.69 114 ALA A C 1
ATOM 867 O O . ALA A 1 114 ? -19.612 -0.624 0.878 1.00 83.69 114 ALA A O 1
ATOM 868 N N . MET A 1 115 ? -19.695 -0.232 -1.321 1.00 87.50 115 MET A N 1
ATOM 869 C CA . MET A 1 115 ? -21.156 -0.333 -1.411 1.00 87.50 115 MET A CA 1
ATOM 870 C C . MET A 1 115 ? -21.673 -1.706 -0.950 1.00 87.50 115 MET A C 1
ATOM 872 O O . MET A 1 115 ? -22.660 -1.782 -0.220 1.00 87.50 115 MET A O 1
ATOM 876 N N . LEU A 1 116 ? -21.000 -2.797 -1.335 1.00 88.56 116 LEU A N 1
ATOM 877 C CA . LEU A 1 116 ? -21.416 -4.164 -1.000 1.00 88.56 116 LEU A CA 1
ATOM 878 C C . LEU A 1 116 ? -21.162 -4.546 0.465 1.00 88.56 116 LEU A C 1
ATOM 880 O O . LEU A 1 116 ? -22.012 -5.186 1.079 1.00 88.56 116 LEU A O 1
ATOM 884 N N . PHE A 1 117 ? -19.998 -4.193 1.014 1.00 86.19 117 PHE A N 1
ATOM 885 C CA . PHE A 1 117 ? -19.558 -4.656 2.335 1.00 86.19 117 PHE A CA 1
ATOM 886 C C . PHE A 1 117 ? -19.797 -3.641 3.458 1.00 86.19 117 PHE A C 1
ATOM 888 O O . PHE A 1 117 ? -19.958 -4.054 4.604 1.00 86.19 117 PHE A O 1
ATOM 895 N N . LEU A 1 118 ? -19.833 -2.339 3.153 1.00 86.56 118 LEU A N 1
ATOM 896 C CA . LEU A 1 118 ? -20.055 -1.268 4.136 1.00 86.56 118 LEU A CA 1
ATOM 897 C C . LEU A 1 118 ? -21.468 -0.669 4.053 1.00 86.56 118 LEU A C 1
ATOM 899 O O . LEU A 1 118 ? -21.872 0.062 4.954 1.00 86.56 118 LEU A O 1
ATOM 903 N N . GLY A 1 119 ? -22.239 -0.992 3.007 1.00 86.31 119 GLY A N 1
ATOM 904 C CA . GLY A 1 119 ? -23.609 -0.499 2.831 1.00 86.31 119 GLY A CA 1
ATOM 905 C C . GLY A 1 119 ? -23.698 0.993 2.495 1.00 86.31 119 GLY A C 1
ATOM 906 O O . GLY A 1 119 ? -24.756 1.601 2.675 1.00 86.31 119 GLY A O 1
ATOM 907 N N . GLU A 1 120 ? -22.598 1.586 2.029 1.00 82.88 120 GLU A N 1
ATOM 908 C CA . GLU A 1 120 ? -22.537 2.978 1.580 1.00 82.88 120 GLU A CA 1
ATOM 909 C C . GLU A 1 120 ? -23.371 3.166 0.295 1.00 82.88 120 GLU A C 1
ATOM 911 O O . GLU A 1 120 ? -23.456 2.256 -0.534 1.00 82.88 120 GLU A O 1
ATOM 916 N N . ARG A 1 121 ? -24.030 4.324 0.144 1.00 73.50 121 ARG A N 1
ATOM 917 C CA . ARG A 1 121 ? -24.899 4.664 -0.998 1.00 73.50 121 ARG A CA 1
ATOM 918 C C . ARG A 1 121 ? -24.448 5.945 -1.677 1.00 73.50 121 ARG A C 1
ATOM 920 O O . ARG A 1 121 ? -24.182 6.918 -0.938 1.00 73.50 121 ARG A O 1
#

Foldseek 3Di:
DDVVVVVVVVVVVVVVVLLVVLLVCCVVCVPDACVVSVVVVVVVVVVVVVVVCVVVCVPVPDDDDDPVNVVVVVVVVVVVVVVVNVLSVVSNPDDSVVSVVVVVCVVVVVVVCCCVPVVDD